Protein AF-A0A521VCC0-F1 (afdb_monomer_lite)

Structure (mmCIF, N/CA/C/O backbone):
data_AF-A0A521VCC0-F1
#
_entry.id   AF-A0A521VCC0-F1
#
loop_
_atom_site.group_PDB
_atom_site.id
_atom_site.type_symbol
_atom_site.label_atom_id
_atom_site.label_alt_id
_atom_site.label_comp_id
_atom_site.label_asym_id
_atom_site.label_entity_id
_atom_site.label_seq_id
_atom_site.pdbx_PDB_ins_code
_atom_site.Cartn_x
_atom_site.Cartn_y
_atom_site.Cartn_z
_atom_site.occupancy
_atom_site.B_iso_or_equiv
_atom_site.auth_seq_id
_atom_site.auth_comp_id
_atom_site.auth_asym_id
_atom_site.auth_atom_id
_atom_site.pdbx_PDB_model_num
ATOM 1 N N . MET A 1 1 ? 16.084 22.021 -10.141 1.00 66.00 1 MET A N 1
ATOM 2 C CA . MET A 1 1 ? 14.856 21.195 -10.136 1.00 66.00 1 MET A CA 1
ATOM 3 C C . MET A 1 1 ? 14.748 20.525 -8.783 1.00 66.00 1 MET A C 1
ATOM 5 O O . MET A 1 1 ? 15.780 20.108 -8.275 1.00 66.00 1 MET A O 1
ATOM 9 N N . ALA A 1 2 ? 13.555 20.472 -8.190 1.00 81.50 2 ALA A N 1
ATOM 10 C CA . ALA A 1 2 ? 13.344 19.670 -6.988 1.00 81.50 2 ALA A CA 1
ATOM 11 C C . ALA A 1 2 ? 13.474 18.182 -7.348 1.00 81.50 2 ALA A C 1
ATOM 13 O O . ALA A 1 2 ? 13.011 17.762 -8.409 1.00 81.50 2 ALA A O 1
ATOM 14 N N . GLU A 1 3 ? 14.145 17.415 -6.496 1.00 89.75 3 GLU A N 1
ATOM 15 C CA . GLU A 1 3 ? 14.305 15.974 -6.669 1.00 89.75 3 GLU A CA 1
ATOM 16 C C . GLU A 1 3 ? 12.963 15.257 -6.459 1.00 89.75 3 GLU A C 1
ATOM 18 O O . GLU A 1 3 ? 12.180 15.619 -5.578 1.00 89.75 3 GLU A O 1
ATOM 23 N N . ILE A 1 4 ? 12.682 14.243 -7.279 1.00 92.69 4 ILE A N 1
ATOM 24 C CA . ILE A 1 4 ? 11.473 13.428 -7.141 1.00 92.69 4 ILE A CA 1
ATOM 25 C C . ILE A 1 4 ? 11.682 12.443 -5.977 1.00 92.69 4 ILE A C 1
ATOM 27 O O . ILE A 1 4 ? 12.696 11.745 -5.964 1.00 92.69 4 ILE A O 1
ATOM 31 N N . PRO A 1 5 ? 10.734 12.310 -5.029 1.00 95.75 5 PRO A N 1
ATOM 32 C CA . PRO A 1 5 ? 10.861 11.352 -3.936 1.00 95.75 5 PRO A CA 1
ATOM 33 C C . PRO A 1 5 ? 11.019 9.909 -4.434 1.00 95.75 5 PRO A C 1
ATOM 35 O O . PRO A 1 5 ? 10.254 9.436 -5.275 1.00 95.75 5 PRO A O 1
ATOM 38 N N . THR A 1 6 ? 11.964 9.172 -3.853 1.00 97.50 6 THR A N 1
ATOM 39 C CA . THR A 1 6 ? 12.257 7.775 -4.225 1.00 97.50 6 THR A CA 1
ATOM 40 C C . THR A 1 6 ? 11.228 6.776 -3.692 1.00 97.50 6 THR A C 1
ATOM 42 O O . THR A 1 6 ? 10.988 5.737 -4.307 1.00 97.50 6 THR A O 1
ATOM 45 N N . LYS A 1 7 ? 10.570 7.099 -2.571 1.00 96.88 7 LYS A N 1
ATOM 46 C CA . LYS A 1 7 ? 9.597 6.241 -1.872 1.00 96.88 7 LYS A CA 1
ATOM 47 C C . LYS A 1 7 ? 8.556 5.561 -2.787 1.00 96.88 7 LYS A C 1
ATOM 49 O O . LYS A 1 7 ? 8.439 4.341 -2.692 1.00 96.88 7 LYS A O 1
ATOM 54 N N . PRO A 1 8 ? 7.807 6.263 -3.664 1.00 97.75 8 PRO A N 1
ATOM 55 C CA . PRO A 1 8 ? 6.810 5.615 -4.524 1.00 97.75 8 PRO A CA 1
ATOM 56 C C . PRO A 1 8 ? 7.414 4.623 -5.531 1.00 97.75 8 PRO A C 1
ATOM 58 O O . PRO A 1 8 ? 6.771 3.635 -5.875 1.00 97.75 8 PRO A O 1
ATOM 61 N N . TYR A 1 9 ? 8.653 4.842 -5.979 1.00 98.25 9 TYR A N 1
ATOM 62 C CA . TYR A 1 9 ? 9.342 3.927 -6.895 1.00 98.25 9 TYR A CA 1
ATOM 63 C C . TYR A 1 9 ? 9.766 2.647 -6.183 1.00 98.25 9 TYR A C 1
ATOM 65 O O . TYR A 1 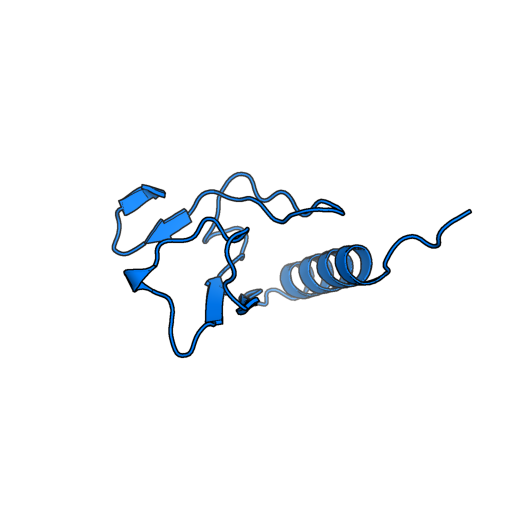9 ? 9.518 1.556 -6.688 1.00 98.25 9 TYR A O 1
ATOM 73 N N . ILE A 1 10 ? 10.333 2.783 -4.982 1.00 98.19 10 ILE A N 1
ATOM 74 C CA . ILE A 1 10 ? 10.705 1.637 -4.146 1.00 98.19 10 ILE A CA 1
ATOM 75 C C . ILE A 1 10 ? 9.459 0.828 -3.769 1.00 98.19 10 ILE A C 1
ATOM 77 O O . ILE A 1 10 ? 9.491 -0.395 -3.830 1.00 98.19 10 ILE A O 1
ATOM 81 N N . LEU A 1 11 ? 8.346 1.493 -3.439 1.00 98.25 11 LEU A N 1
ATOM 82 C CA . LEU A 1 11 ? 7.084 0.817 -3.131 1.00 98.25 11 LEU A CA 1
ATOM 83 C C . LEU A 1 11 ? 6.609 -0.077 -4.287 1.00 98.25 11 LEU A C 1
ATOM 85 O O . LEU A 1 11 ? 6.270 -1.233 -4.049 1.00 98.25 11 LEU A O 1
ATOM 89 N N . ARG A 1 12 ? 6.616 0.432 -5.528 1.00 98.38 12 ARG A N 1
ATOM 90 C CA . ARG A 1 12 ? 6.245 -0.355 -6.717 1.00 98.38 12 ARG A CA 1
ATOM 91 C C . ARG A 1 12 ? 7.196 -1.524 -6.955 1.00 98.38 12 ARG A C 1
ATOM 93 O O . ARG A 1 12 ? 6.729 -2.638 -7.149 1.00 98.38 12 ARG A O 1
ATOM 100 N N . ALA A 1 13 ? 8.505 -1.289 -6.865 1.00 98.56 13 ALA A N 1
ATOM 101 C CA . ALA A 1 13 ? 9.501 -2.342 -7.050 1.00 98.56 13 ALA A CA 1
ATOM 102 C C . ALA A 1 13 ? 9.349 -3.472 -6.013 1.00 98.56 13 ALA A C 1
ATOM 104 O O . ALA A 1 13 ? 9.399 -4.648 -6.360 1.00 98.56 13 ALA A O 1
ATOM 105 N N . LEU A 1 14 ? 9.109 -3.126 -4.741 1.00 98.50 14 LEU A N 1
ATOM 106 C CA . LEU A 1 14 ? 8.858 -4.107 -3.681 1.00 98.50 14 LEU A CA 1
ATOM 107 C C . LEU A 1 14 ? 7.530 -4.842 -3.872 1.00 98.50 14 LEU A C 1
ATOM 109 O O . LEU A 1 14 ? 7.448 -6.030 -3.573 1.00 98.50 14 LEU A O 1
ATOM 113 N N . TYR A 1 15 ? 6.496 -4.148 -4.353 1.00 98.62 15 TYR A N 1
ATOM 114 C CA . TYR A 1 15 ? 5.220 -4.770 -4.685 1.00 98.62 15 TYR A CA 1
ATOM 115 C C . TYR A 1 15 ? 5.382 -5.825 -5.781 1.00 98.62 15 TYR A C 1
ATOM 117 O O . TYR A 1 15 ? 4.985 -6.969 -5.569 1.00 98.62 15 TYR A O 1
ATOM 125 N N . GLU A 1 16 ? 5.984 -5.451 -6.914 1.00 98.56 16 GLU A N 1
ATOM 126 C CA . GLU A 1 16 ? 6.222 -6.347 -8.053 1.00 98.56 16 GLU A CA 1
ATOM 127 C C . GLU A 1 16 ? 7.039 -7.562 -7.613 1.00 98.56 16 GLU A C 1
ATOM 129 O O . GLU A 1 16 ? 6.598 -8.695 -7.784 1.00 98.56 16 GLU A O 1
ATOM 134 N N . TRP A 1 17 ? 8.149 -7.331 -6.904 1.00 98.69 17 TRP A N 1
ATOM 135 C CA . TRP A 1 17 ? 8.969 -8.412 -6.364 1.00 98.69 17 TRP A CA 1
ATOM 136 C C . TRP A 1 17 ? 8.187 -9.339 -5.419 1.00 98.69 17 TRP A C 1
ATOM 138 O O . TRP A 1 17 ? 8.309 -10.560 -5.517 1.00 98.69 17 TRP A O 1
ATOM 148 N N . CYS A 1 18 ? 7.361 -8.795 -4.517 1.00 98.44 18 CYS A N 1
ATOM 149 C CA . CYS A 1 18 ? 6.518 -9.605 -3.633 1.00 98.44 18 CYS A CA 1
ATOM 150 C C . CYS A 1 18 ? 5.537 -10.480 -4.422 1.00 98.44 18 CYS A C 1
ATOM 152 O O . CYS A 1 18 ? 5.380 -11.657 -4.098 1.00 98.44 18 CYS A O 1
ATOM 154 N N . VAL A 1 19 ? 4.877 -9.915 -5.436 1.00 98.19 19 VAL A N 1
ATOM 155 C CA . VAL A 1 19 ? 3.894 -10.635 -6.257 1.00 98.19 19 VAL A CA 1
ATOM 156 C C . VAL A 1 19 ? 4.564 -11.730 -7.085 1.00 98.19 19 VAL A C 1
ATOM 158 O O . VAL A 1 19 ? 4.080 -12.861 -7.072 1.00 98.19 19 VAL A O 1
ATOM 161 N N . ASP A 1 20 ? 5.697 -11.438 -7.724 1.00 98.56 20 ASP A N 1
ATOM 162 C CA . ASP A 1 20 ? 6.439 -12.402 -8.548 1.00 98.56 20 ASP A CA 1
ATOM 163 C C . ASP A 1 20 ? 6.928 -13.612 -7.737 1.00 98.56 20 ASP A C 1
ATOM 165 O O . ASP A 1 20 ? 6.980 -14.732 -8.243 1.00 98.56 20 ASP A O 1
ATOM 169 N N . ASN A 1 21 ? 7.233 -13.409 -6.452 1.00 98.56 21 ASN A N 1
ATOM 170 C CA . ASN A 1 21 ? 7.627 -14.481 -5.534 1.00 98.56 21 ASN A CA 1
ATOM 171 C C . ASN A 1 21 ? 6.434 -15.210 -4.884 1.00 98.56 21 ASN A C 1
ATOM 173 O O . ASN A 1 21 ? 6.633 -16.090 -4.046 1.00 98.56 21 ASN A O 1
ATOM 177 N N . GLY A 1 22 ? 5.194 -14.861 -5.237 1.00 97.69 22 GLY A N 1
ATOM 178 C CA . GLY A 1 22 ? 3.992 -15.474 -4.666 1.00 97.69 22 GLY A CA 1
ATOM 179 C C . GLY A 1 22 ? 3.700 -15.063 -3.218 1.00 97.69 22 GLY A C 1
ATOM 180 O O . GLY A 1 22 ? 2.938 -15.742 -2.526 1.00 97.69 22 GLY A O 1
ATOM 181 N N . TYR A 1 23 ? 4.289 -13.967 -2.731 1.00 98.50 23 TYR A N 1
ATOM 182 C CA . TYR A 1 23 ? 3.991 -13.426 -1.407 1.00 98.50 23 TYR A CA 1
ATOM 183 C C . TYR A 1 23 ? 2.697 -12.607 -1.399 1.00 98.50 23 TYR A C 1
ATOM 185 O O . TYR A 1 23 ? 2.143 -12.228 -2.429 1.00 98.50 23 TYR A O 1
ATOM 193 N N . THR A 1 24 ? 2.201 -12.314 -0.193 1.00 98.31 24 THR A N 1
ATOM 194 C CA . THR A 1 24 ? 1.028 -11.450 0.005 1.00 98.31 24 THR A CA 1
ATOM 195 C C . THR A 1 24 ? 1.482 -10.041 0.398 1.00 98.31 24 THR A C 1
ATOM 197 O O . THR A 1 24 ? 1.825 -9.825 1.566 1.00 98.31 24 THR A O 1
ATOM 200 N N . PRO A 1 25 ? 1.507 -9.067 -0.531 1.00 98.38 25 PRO A N 1
ATOM 201 C CA . PRO A 1 25 ? 1.953 -7.715 -0.223 1.00 98.38 25 PRO A CA 1
ATOM 202 C C . PRO A 1 25 ? 0.967 -7.010 0.717 1.00 98.38 25 PRO A C 1
ATOM 204 O O . PRO A 1 25 ? -0.234 -6.932 0.456 1.00 98.38 25 PRO A O 1
ATOM 207 N N . HIS A 1 26 ? 1.502 -6.465 1.808 1.00 98.31 26 HIS A N 1
ATOM 208 C CA . HIS A 1 26 ? 0.766 -5.655 2.773 1.00 98.31 26 HIS A CA 1
ATOM 209 C C . HIS A 1 26 ? 1.353 -4.245 2.820 1.00 98.31 26 HIS A C 1
ATOM 211 O O . HIS A 1 26 ? 2.571 -4.070 2.841 1.00 98.31 26 HIS A O 1
ATOM 217 N N . LEU A 1 27 ? 0.479 -3.242 2.862 1.00 97.62 27 LEU A N 1
ATOM 218 C CA . LEU A 1 27 ? 0.833 -1.834 2.982 1.00 97.62 27 LEU A CA 1
ATOM 219 C C . LEU A 1 27 ? 0.423 -1.323 4.362 1.00 97.62 27 LEU A C 1
ATOM 221 O O . LEU A 1 27 ? -0.765 -1.247 4.665 1.00 97.62 27 LEU A O 1
ATOM 225 N N . ALA A 1 28 ? 1.405 -0.951 5.178 1.00 96.94 28 ALA A N 1
ATOM 226 C CA . ALA A 1 28 ? 1.174 -0.222 6.418 1.00 96.94 28 ALA A CA 1
ATOM 227 C C . ALA A 1 28 ? 1.270 1.286 6.155 1.00 96.94 28 ALA A C 1
ATOM 229 O O . ALA A 1 28 ? 2.232 1.757 5.538 1.00 96.94 28 ALA A O 1
ATOM 230 N N . ALA A 1 29 ? 0.279 2.044 6.616 1.00 96.31 29 ALA A N 1
ATOM 231 C CA . ALA A 1 29 ? 0.227 3.488 6.444 1.00 96.31 29 ALA A CA 1
ATOM 232 C C . ALA A 1 29 ? -0.229 4.180 7.729 1.00 96.31 29 ALA A C 1
ATOM 234 O O . ALA A 1 29 ? -1.172 3.737 8.386 1.00 96.31 29 ALA A O 1
ATOM 235 N N . LYS A 1 30 ? 0.419 5.305 8.048 1.00 97.19 30 LYS A N 1
ATOM 236 C CA . LYS A 1 30 ? -0.118 6.276 9.003 1.00 97.19 30 LYS A CA 1
ATOM 237 C C . LYS A 1 30 ? -1.333 6.954 8.389 1.00 97.19 30 LYS A C 1
ATOM 239 O O . LYS A 1 30 ? -1.316 7.294 7.207 1.00 97.19 30 LYS A O 1
ATOM 244 N N . VAL A 1 31 ? -2.362 7.134 9.201 1.00 97.38 31 VAL A N 1
ATOM 245 C CA . VAL A 1 31 ? -3.618 7.763 8.808 1.00 97.38 31 VAL A CA 1
ATOM 246 C C . VAL A 1 31 ? -3.579 9.218 9.256 1.00 97.38 31 VAL A C 1
ATOM 248 O O . VAL A 1 31 ? -3.447 9.503 10.444 1.00 97.38 31 VAL A O 1
ATOM 251 N N . ASP A 1 32 ? -3.665 10.122 8.288 1.00 95.12 32 ASP A N 1
ATOM 252 C 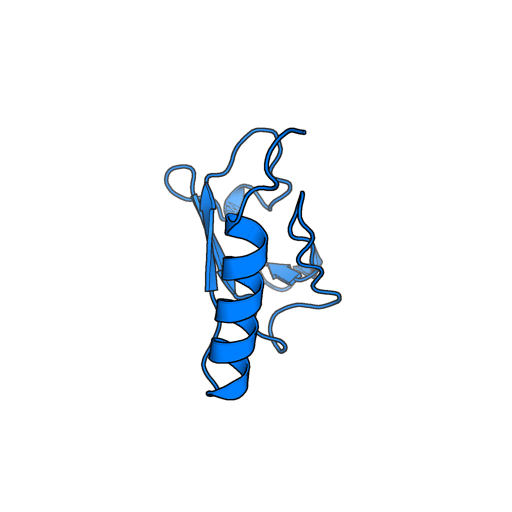CA . ASP A 1 32 ? -3.798 11.564 8.480 1.00 95.12 32 ASP A CA 1
ATOM 253 C C . ASP A 1 32 ? -5.023 12.087 7.709 1.00 95.12 32 ASP A C 1
ATOM 255 O O . ASP A 1 32 ? -5.772 11.310 7.113 1.00 95.12 32 ASP A O 1
ATOM 259 N N . ASP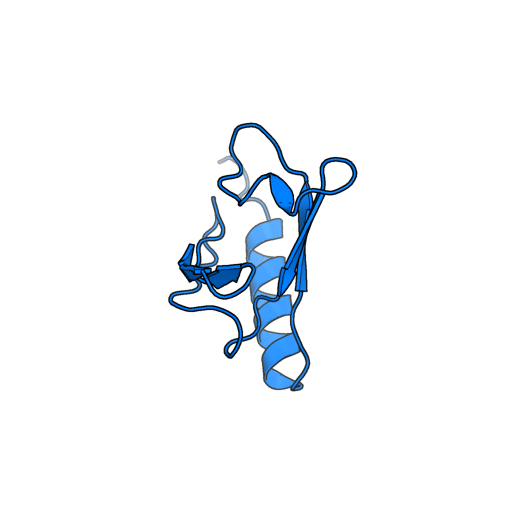 A 1 33 ? -5.219 13.405 7.687 1.00 93.56 33 ASP A N 1
ATOM 260 C CA . ASP A 1 33 ? -6.370 14.049 7.038 1.00 93.56 33 ASP A CA 1
ATOM 261 C C . ASP A 1 33 ? -6.447 13.822 5.515 1.00 93.56 33 ASP A C 1
ATOM 263 O O . ASP A 1 33 ? -7.466 14.121 4.889 1.00 93.56 33 ASP A O 1
ATOM 267 N N . ARG A 1 34 ? -5.382 13.313 4.885 1.00 93.56 34 ARG A N 1
ATOM 268 C CA . ARG A 1 34 ? -5.357 12.985 3.451 1.00 93.56 34 ARG A CA 1
ATOM 269 C C . ARG A 1 34 ? -5.719 11.526 3.185 1.00 93.56 34 ARG A C 1
ATOM 271 O O . ARG A 1 34 ? -5.996 11.178 2.036 1.00 93.56 34 ARG A O 1
ATOM 278 N N . ALA A 1 35 ? -5.708 10.672 4.207 1.00 95.88 35 ALA A N 1
ATOM 279 C CA . ALA A 1 35 ? -6.011 9.257 4.071 1.00 95.88 35 ALA A CA 1
ATOM 280 C C . ALA A 1 35 ? -7.526 9.022 3.973 1.00 95.88 35 ALA A C 1
ATOM 282 O O . ALA A 1 35 ? -8.281 9.253 4.914 1.00 95.88 35 ALA A O 1
ATOM 283 N N . GLN A 1 36 ? -7.971 8.497 2.831 1.00 96.12 36 GLN A N 1
ATOM 284 C CA . GLN A 1 36 ? -9.354 8.070 2.623 1.00 96.12 36 GLN A CA 1
ATOM 285 C C . GLN A 1 36 ? -9.456 6.563 2.858 1.00 96.12 36 GLN A C 1
ATOM 287 O O . GLN A 1 36 ? -9.287 5.762 1.942 1.00 96.12 36 GLN A O 1
ATOM 292 N N . VAL A 1 37 ? -9.683 6.178 4.114 1.00 95.75 37 VAL A N 1
ATOM 293 C CA . VAL A 1 37 ? -9.815 4.777 4.534 1.00 95.75 37 VAL A CA 1
ATOM 294 C C . VAL A 1 37 ? -10.969 4.615 5.529 1.00 95.75 37 VAL A C 1
ATOM 296 O O . VAL A 1 37 ? -11.304 5.574 6.226 1.00 95.75 37 VAL A O 1
ATOM 299 N N . PRO A 1 38 ? -11.575 3.420 5.642 1.00 95.25 38 PRO A N 1
ATOM 300 C CA . PRO A 1 38 ? -12.561 3.134 6.683 1.00 95.25 38 PRO A CA 1
ATOM 301 C C . PRO A 1 38 ? -11.943 3.278 8.086 1.00 95.25 38 PRO A C 1
ATOM 303 O O . PRO A 1 38 ? -11.079 2.489 8.484 1.00 95.25 38 PRO A O 1
ATOM 306 N N . SER A 1 39 ? -12.355 4.313 8.823 1.00 93.94 39 SER A N 1
ATOM 307 C CA . SER A 1 39 ? -11.742 4.707 10.098 1.00 93.94 39 SER A CA 1
ATOM 308 C C . SER A 1 39 ? -11.901 3.648 11.189 1.00 93.94 39 SER A C 1
ATOM 310 O O . SER A 1 39 ? -11.054 3.538 12.073 1.00 93.94 39 SER A O 1
ATOM 312 N N . GLU A 1 40 ? -12.930 2.807 11.093 1.00 95.31 40 GLU A N 1
ATOM 313 C CA . GLU A 1 40 ? -13.197 1.717 12.026 1.00 95.31 40 GLU A CA 1
ATOM 314 C C . GLU A 1 40 ? -12.136 0.596 11.994 1.00 95.31 40 GLU A C 1
ATOM 316 O O . GLU A 1 40 ? -12.063 -0.211 12.922 1.00 95.31 40 GLU A O 1
ATOM 321 N N . TYR A 1 41 ? -11.276 0.562 10.967 1.00 95.50 41 TYR A N 1
ATOM 322 C CA . TYR A 1 41 ? -10.152 -0.382 10.860 1.00 95.50 41 TYR A CA 1
ATOM 323 C C . TYR A 1 41 ? -8.800 0.232 11.259 1.00 95.50 41 TYR A C 1
ATOM 325 O O . TYR A 1 41 ? -7.785 -0.469 11.248 1.00 95.50 41 TYR A O 1
ATOM 333 N N . VAL A 1 42 ? -8.770 1.515 11.632 1.00 97.06 42 VAL A N 1
ATOM 334 C CA . VAL A 1 42 ? -7.551 2.224 12.043 1.00 97.06 42 VAL A CA 1
ATOM 335 C C . VAL A 1 42 ? -7.226 1.899 13.499 1.00 97.06 42 VAL A C 1
ATOM 337 O O . VAL A 1 42 ? -8.077 1.991 14.384 1.00 97.06 42 VAL A O 1
ATOM 340 N N . LYS A 1 43 ? -5.972 1.530 13.770 1.00 97.06 43 LYS A N 1
ATOM 341 C CA . LYS A 1 43 ? -5.480 1.172 15.107 1.00 97.06 43 LYS A CA 1
ATOM 342 C C . LYS A 1 43 ? -4.219 1.963 15.414 1.00 97.06 43 LYS A C 1
ATOM 344 O O . LYS A 1 43 ? -3.251 1.894 14.670 1.00 97.06 43 LYS A O 1
ATOM 349 N N . GLY A 1 44 ? -4.227 2.726 16.507 1.00 95.62 44 GLY A N 1
ATOM 350 C CA . GLY A 1 44 ? -3.060 3.521 16.911 1.00 95.62 44 GLY A CA 1
ATOM 351 C C . GLY A 1 44 ? -2.630 4.575 15.882 1.00 95.62 44 GLY A C 1
ATOM 352 O O . GLY A 1 44 ? -1.452 4.898 15.807 1.00 95.62 44 GLY A O 1
ATOM 353 N N . GLY A 1 45 ? -3.565 5.085 15.071 1.00 97.12 45 GLY A N 1
ATOM 354 C CA . GLY A 1 45 ? -3.264 6.030 13.988 1.00 97.12 45 GLY A CA 1
ATOM 355 C C . GLY A 1 45 ? -2.666 5.385 12.734 1.00 97.12 45 GLY A C 1
ATOM 356 O O . GLY A 1 45 ? -2.205 6.096 11.845 1.00 97.12 45 GLY A O 1
ATOM 357 N N . GLU A 1 46 ? -2.674 4.056 12.641 1.00 97.88 46 GLU A N 1
ATOM 358 C CA . GLU A 1 46 ? -2.158 3.310 11.496 1.00 97.88 46 GLU A CA 1
ATOM 359 C C . GLU A 1 46 ? -3.198 2.327 10.954 1.00 97.88 46 GLU A C 1
ATOM 361 O O . GLU A 1 46 ? -4.106 1.874 11.656 1.00 97.88 46 GLU A O 1
ATOM 366 N N . ILE A 1 47 ? -3.058 1.985 9.678 1.00 97.69 47 ILE A N 1
ATOM 367 C CA . ILE A 1 47 ? -3.850 0.956 9.010 1.00 97.69 47 ILE A CA 1
ATOM 368 C C . ILE A 1 47 ? -2.918 0.044 8.215 1.00 97.69 47 ILE A C 1
ATOM 370 O O . ILE A 1 47 ? -1.964 0.502 7.588 1.00 97.69 47 ILE A O 1
ATOM 374 N N . THR A 1 48 ? -3.189 -1.260 8.251 1.00 97.88 48 THR A N 1
ATOM 375 C CA . THR A 1 48 ? -2.517 -2.248 7.400 1.00 97.88 48 THR A CA 1
ATOM 376 C C . THR A 1 48 ? -3.513 -2.783 6.387 1.00 97.88 48 THR A C 1
ATOM 378 O O . THR A 1 48 ? -4.585 -3.263 6.752 1.00 97.88 48 THR A O 1
ATOM 381 N N . LEU A 1 49 ? -3.154 -2.691 5.113 1.00 98.06 49 LEU A N 1
ATOM 382 C CA . LEU A 1 49 ? -4.002 -3.031 3.982 1.00 98.06 49 LEU A CA 1
ATOM 383 C C . LEU A 1 49 ? -3.363 -4.190 3.220 1.00 98.06 49 LEU A C 1
ATOM 385 O O . LEU A 1 49 ? -2.205 -4.101 2.817 1.00 98.06 49 LEU A O 1
ATOM 389 N N . ASN A 1 50 ? -4.108 -5.274 3.011 1.00 97.94 50 ASN A N 1
ATOM 390 C CA . ASN A 1 50 ? -3.698 -6.308 2.067 1.00 97.94 50 ASN A CA 1
ATOM 391 C C . ASN A 1 50 ? -3.924 -5.773 0.648 1.00 97.94 50 ASN A C 1
ATOM 393 O O . ASN A 1 50 ? -5.064 -5.496 0.280 1.00 97.94 50 ASN A O 1
ATOM 397 N N . ILE A 1 51 ? -2.845 -5.626 -0.120 1.00 98.31 51 ILE A N 1
ATOM 398 C CA . ILE A 1 51 ? -2.874 -5.111 -1.495 1.00 98.31 51 ILE A CA 1
ATOM 399 C C . ILE A 1 51 ? -2.557 -6.198 -2.529 1.00 98.31 51 ILE A C 1
ATOM 401 O O . ILE A 1 51 ? -2.219 -5.886 -3.671 1.00 98.31 51 ILE A O 1
ATOM 405 N N . SER A 1 52 ? -2.650 -7.480 -2.155 1.00 98.12 52 SER A N 1
ATOM 406 C CA . SER A 1 52 ? -2.453 -8.583 -3.099 1.00 98.12 52 SER A CA 1
ATOM 407 C C . SER A 1 52 ? -3.435 -8.488 -4.275 1.00 98.12 52 SER A C 1
ATOM 409 O O . SER A 1 52 ? -4.567 -8.031 -4.087 1.00 98.12 52 SER A O 1
ATOM 411 N N . PRO A 1 53 ? -3.065 -8.972 -5.478 1.00 97.56 53 PRO A N 1
ATOM 412 C CA . PRO A 1 53 ? -3.946 -8.931 -6.651 1.00 97.56 53 PRO A CA 1
ATOM 413 C C . PRO A 1 53 ? -5.329 -9.564 -6.430 1.00 97.56 53 PRO A C 1
ATOM 415 O O . PRO A 1 53 ? -6.285 -9.231 -7.119 1.00 97.56 53 PRO A O 1
ATOM 418 N N . THR A 1 54 ? -5.443 -10.478 -5.463 1.00 97.00 54 THR A N 1
ATOM 419 C CA . THR A 1 54 ? -6.692 -11.157 -5.096 1.00 97.00 54 THR A CA 1
ATOM 420 C C . THR A 1 54 ? -7.533 -10.396 -4.067 1.00 97.00 54 THR A C 1
ATOM 422 O O . THR A 1 54 ? -8.715 -10.695 -3.919 1.00 97.00 54 THR A O 1
ATOM 425 N N . ALA A 1 55 ? -6.942 -9.461 -3.319 1.00 97.38 55 ALA A N 1
ATOM 426 C CA . ALA A 1 55 ? -7.604 -8.728 -2.239 1.00 97.38 55 ALA A CA 1
ATOM 427 C C . ALA A 1 55 ? -8.166 -7.370 -2.687 1.00 97.38 55 ALA A C 1
ATOM 429 O O . ALA A 1 55 ? -9.096 -6.853 -2.062 1.00 97.38 55 ALA A O 1
ATOM 430 N N . VAL A 1 56 ? -7.614 -6.799 -3.761 1.00 97.94 56 VAL A N 1
ATOM 431 C CA . VAL A 1 56 ? -7.946 -5.450 -4.232 1.00 9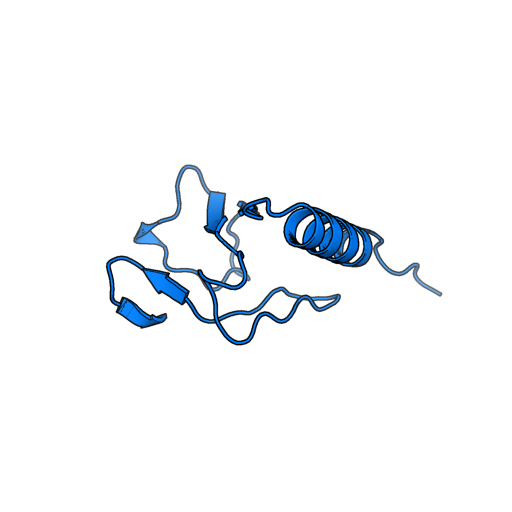7.94 56 VAL A CA 1
ATOM 432 C C . VAL A 1 56 ? -8.283 -5.427 -5.716 1.00 97.94 56 VAL A C 1
ATOM 434 O O . VAL A 1 56 ? -7.915 -6.315 -6.479 1.00 97.94 56 VAL A O 1
ATOM 437 N N . HIS A 1 57 ? -8.967 -4.371 -6.141 1.00 97.38 57 HIS A N 1
ATOM 438 C CA . HIS A 1 57 ? -9.316 -4.128 -7.534 1.00 97.38 57 HIS A CA 1
ATOM 439 C C . HIS A 1 57 ? -8.871 -2.723 -7.957 1.00 97.38 57 HIS A C 1
ATOM 441 O O . HIS A 1 57 ? -8.934 -1.788 -7.159 1.00 97.38 57 HIS A O 1
ATOM 447 N N . LYS A 1 58 ? -8.456 -2.561 -9.225 1.00 97.25 58 LYS A N 1
ATOM 448 C CA . LYS A 1 58 ? -7.971 -1.280 -9.787 1.00 97.25 58 LYS A CA 1
ATOM 449 C C . LYS A 1 58 ? -6.855 -0.631 -8.944 1.00 97.25 58 LYS A C 1
ATOM 451 O O . LYS A 1 58 ? -6.883 0.575 -8.727 1.00 97.25 58 LYS A O 1
ATOM 456 N N . LEU A 1 59 ? -5.878 -1.420 -8.486 1.00 98.19 59 LEU A N 1
ATOM 457 C CA . LEU A 1 59 ? -4.716 -0.887 -7.772 1.00 98.19 59 LEU A CA 1
ATOM 458 C C . LEU A 1 59 ? -3.916 0.068 -8.666 1.00 98.19 59 LEU A C 1
ATOM 460 O O . LEU A 1 59 ? -3.440 -0.317 -9.732 1.00 98.19 59 LEU A O 1
ATOM 464 N N . GLN A 1 60 ? -3.748 1.301 -8.202 1.00 98.31 60 GLN A N 1
ATOM 465 C CA . GLN A 1 60 ? -2.900 2.325 -8.797 1.00 98.31 60 GLN A CA 1
ATOM 466 C C . GLN A 1 60 ? -1.893 2.796 -7.752 1.00 98.31 60 GLN A C 1
ATOM 468 O O . GLN A 1 60 ? -2.264 3.302 -6.697 1.00 98.31 60 GLN A O 1
ATOM 473 N N . MET A 1 61 ? -0.603 2.641 -8.047 1.00 98.00 61 MET A N 1
ATOM 474 C CA . MET A 1 61 ? 0.493 3.111 -7.196 1.00 98.00 61 MET A CA 1
ATOM 475 C C . MET A 1 61 ? 1.178 4.304 -7.863 1.00 98.00 61 MET A C 1
ATOM 477 O O . MET A 1 61 ? 2.222 4.161 -8.503 1.00 98.00 61 MET A O 1
ATOM 481 N N . GLY A 1 62 ? 0.566 5.483 -7.753 1.00 97.06 62 GLY A N 1
ATOM 482 C CA . GLY A 1 62 ? 1.099 6.730 -8.299 1.00 97.06 62 GLY A CA 1
ATOM 483 C C . GLY A 1 62 ? 2.255 7.302 -7.472 1.00 97.06 62 GLY A C 1
ATOM 484 O O . GLY A 1 62 ? 2.621 6.784 -6.419 1.00 97.06 62 GLY A O 1
ATOM 485 N N . ASN A 1 63 ? 2.848 8.399 -7.948 1.00 96.19 63 ASN A N 1
ATOM 486 C CA . ASN A 1 63 ? 3.885 9.109 -7.188 1.00 96.19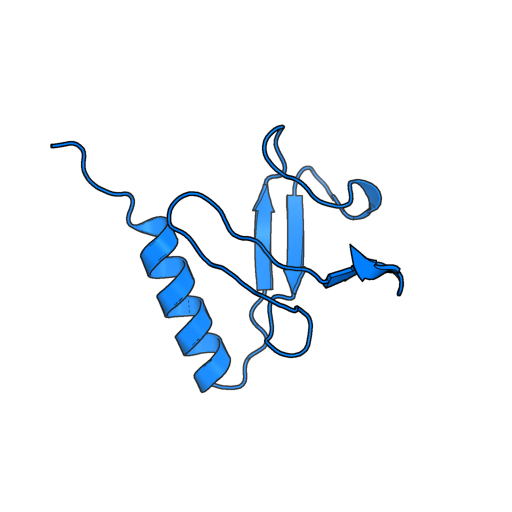 63 ASN A CA 1
ATOM 487 C C . ASN A 1 63 ? 3.320 9.911 -6.008 1.00 96.19 63 ASN A C 1
ATOM 489 O O . ASN A 1 63 ? 4.031 10.142 -5.034 1.00 96.19 63 ASN A O 1
ATOM 493 N N . GLU A 1 64 ? 2.053 10.315 -6.093 1.00 94.88 64 GLU A N 1
ATOM 494 C CA . GLU A 1 64 ? 1.394 11.164 -5.095 1.00 94.88 64 GLU A CA 1
ATOM 495 C C . GLU A 1 64 ? 0.488 10.373 -4.147 1.00 94.88 64 GLU A C 1
ATOM 497 O O . GLU A 1 64 ? 0.334 10.754 -2.989 1.00 94.88 64 GLU A O 1
ATOM 502 N N . ARG A 1 65 ? -0.119 9.279 -4.626 1.00 96.19 65 ARG A N 1
ATOM 503 C CA . ARG A 1 65 ? -1.087 8.478 -3.868 1.00 96.19 65 ARG A CA 1
ATOM 504 C C . ARG A 1 65 ? -1.149 7.029 -4.340 1.00 96.19 65 ARG A C 1
ATOM 506 O O . ARG A 1 65 ? -0.775 6.715 -5.471 1.00 96.19 65 ARG A O 1
ATOM 513 N N . VAL A 1 66 ? -1.646 6.174 -3.452 1.00 97.75 66 VAL A N 1
ATOM 514 C CA . VAL A 1 66 ? -2.007 4.782 -3.734 1.00 97.75 66 VAL A CA 1
ATOM 515 C C . VAL A 1 66 ? -3.521 4.670 -3.629 1.00 97.75 66 VAL A C 1
ATOM 517 O O . VAL A 1 66 ? -4.092 5.076 -2.620 1.00 97.75 66 VAL A O 1
ATOM 520 N N . GLU A 1 67 ? -4.160 4.135 -4.662 1.00 98.12 67 GLU A N 1
ATOM 521 C CA . GLU A 1 67 ? -5.616 4.020 -4.758 1.00 98.12 67 GLU A CA 1
ATOM 522 C C . GLU A 1 67 ? -6.000 2.607 -5.176 1.00 98.12 67 GLU A C 1
ATOM 524 O O . GLU A 1 67 ? -5.357 2.009 -6.037 1.00 98.12 67 GLU A O 1
ATOM 5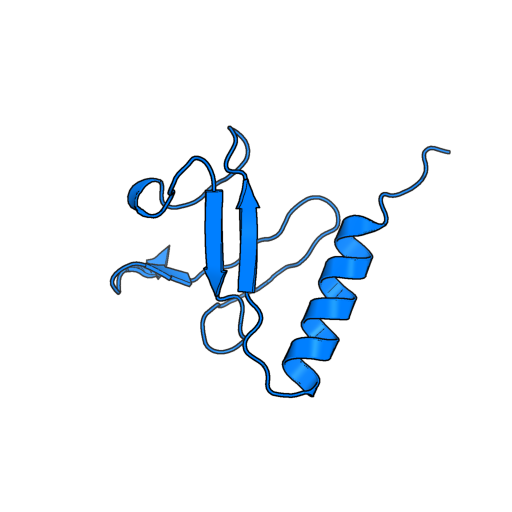29 N N . PHE A 1 68 ? -7.049 2.068 -4.569 1.00 98.25 68 PHE A N 1
ATOM 530 C CA . PHE A 1 68 ? -7.642 0.791 -4.945 1.00 98.25 68 PHE A CA 1
ATOM 531 C C . PHE A 1 68 ? -9.039 0.675 -4.334 1.00 98.25 68 PHE A C 1
ATOM 533 O O . PHE A 1 68 ? -9.363 1.378 -3.380 1.00 98.25 68 PHE A O 1
ATOM 540 N N . SER A 1 69 ? -9.847 -0.243 -4.857 1.00 97.81 69 SER A N 1
ATOM 541 C CA . SER A 1 69 ? -11.092 -0.673 -4.214 1.00 97.81 69 SER A CA 1
ATOM 542 C C . SER A 1 69 ? -10.875 -2.000 -3.498 1.00 97.81 69 SER A C 1
ATOM 544 O O . SER A 1 69 ? -10.185 -2.883 -4.019 1.00 97.81 69 SER A O 1
ATOM 546 N N . ALA A 1 70 ? -11.482 -2.167 -2.327 1.00 97.31 70 ALA A N 1
ATOM 547 C CA . ALA A 1 70 ? -11.376 -3.392 -1.534 1.00 97.31 70 ALA A CA 1
ATOM 548 C C . ALA A 1 70 ? -12.680 -3.680 -0.786 1.00 97.31 70 ALA A C 1
ATOM 550 O O . ALA A 1 70 ? -13.626 -2.894 -0.809 1.00 97.31 70 ALA A O 1
ATOM 551 N N . ARG A 1 71 ? -12.754 -4.836 -0.119 1.00 96.31 71 ARG A N 1
ATOM 552 C CA . ARG A 1 71 ? -13.883 -5.169 0.754 1.00 96.31 71 ARG A CA 1
ATOM 553 C C . ARG A 1 71 ? -13.448 -5.161 2.209 1.00 96.31 71 ARG A C 1
ATOM 555 O O . ARG A 1 71 ? -12.507 -5.854 2.578 1.00 96.31 71 ARG A O 1
ATOM 562 N N . PHE A 1 72 ? -14.198 -4.449 3.037 1.00 94.25 72 PHE A N 1
ATOM 563 C CA . PHE A 1 72 ? -14.015 -4.384 4.483 1.00 94.25 72 PHE A CA 1
ATOM 564 C C . PHE A 1 72 ? -15.260 -4.960 5.152 1.00 94.25 72 PHE A C 1
ATOM 566 O O . PHE A 1 72 ? -16.368 -4.488 4.905 1.00 94.25 72 PHE A O 1
ATOM 573 N N . GLY A 1 73 ? -15.111 -6.042 5.922 1.00 91.00 73 GLY A N 1
ATOM 574 C CA . GLY A 1 73 ? -16.261 -6.737 6.522 1.00 91.00 73 GLY A CA 1
ATOM 575 C C . GLY A 1 73 ? -17.271 -7.243 5.483 1.00 91.00 73 GLY A C 1
ATOM 576 O O . GLY A 1 73 ? -18.468 -7.282 5.739 1.00 91.00 73 GLY A O 1
ATOM 577 N N . GLY A 1 74 ? -16.802 -7.563 4.273 1.00 91.06 74 GLY A N 1
ATOM 578 C CA . GLY A 1 74 ? -17.661 -7.964 3.162 1.00 91.06 74 GLY A CA 1
ATOM 579 C C . GLY A 1 74 ? -18.351 -6.810 2.429 1.00 91.06 74 GLY A C 1
ATOM 580 O O . GLY A 1 74 ? -19.041 -7.088 1.455 1.00 91.06 74 GLY A O 1
ATOM 581 N N . VAL A 1 75 ? -18.145 -5.545 2.803 1.00 91.88 75 VAL A N 1
ATOM 582 C CA . VAL A 1 75 ? -18.706 -4.365 2.115 1.00 91.88 75 VAL A CA 1
ATOM 583 C C . VAL A 1 75 ? -17.650 -3.739 1.204 1.00 91.88 75 VAL A C 1
ATOM 585 O O . VAL A 1 75 ? -16.526 -3.515 1.643 1.00 91.88 75 VAL A O 1
ATOM 588 N N . ALA A 1 76 ? -17.991 -3.463 -0.059 1.00 90.06 76 ALA A N 1
ATOM 589 C CA . ALA A 1 76 ? -17.088 -2.781 -0.990 1.00 90.06 76 ALA A CA 1
ATOM 590 C C . ALA A 1 76 ? -16.887 -1.312 -0.582 1.00 90.06 76 ALA A C 1
ATOM 592 O O . ALA A 1 76 ? -17.859 -0.623 -0.262 1.00 90.06 76 ALA A O 1
ATOM 593 N N . ARG A 1 77 ? -15.634 -0.862 -0.588 1.00 87.44 77 ARG A N 1
ATOM 594 C CA . ARG A 1 77 ? -15.192 0.496 -0.268 1.00 87.44 77 ARG A CA 1
ATOM 595 C C . ARG A 1 77 ? -14.214 0.987 -1.330 1.00 87.44 77 ARG A C 1
ATOM 597 O O . ARG A 1 77 ? -13.520 0.134 -1.941 1.00 87.44 77 ARG A O 1
#

Secondary structure (DSSP, 8-state):
-PPPPSHHHHHHHHHHHHHHTT---EEEEE--TT--S-GGG-BTTEEEEE--TTTEEEEEE-SS-EEEEEEETTEE-

pLDDT: mean 95.99, std 4.49, range [66.0, 98.69]

Radius of gyration: 13.37 Å; chains: 1; bounding box: 34×37×27 Å

Sequence (77 aa):
MAEIPTKPYILRALYEWCVDNGYTPHLAAKVDDRAQVPSEYVKGGEITLNISPTAVHKLQMGNERVEFSARFGGVAR

Foldseek 3Di:
DDDQDCVLVVVVVVVVVCVVVVHFDKDKDFDDPPDDDDCVQDDPRIHIDGPHPVAWAPWDRDSVDTDTWGDDPNHID